Protein AF-A0A4Q6ALE9-F1 (afdb_monomer_lite)

Foldseek 3Di:
DDPPPPPDDPLRVVLCCLQPDPDDDDDDDDPPPCPLVSLVVSVVPHPDPDADEDCDPVVQVSSVHYYPVPD

Secondary structure (DSSP, 8-state):
---------HHHHHHHHHHH----------TTSSHHHHHHHHHHH--S----EESSHHHHHHHT-EETTT-

Radius of gyration: 15.01 Å; chains: 1; bounding box: 38×30×39 Å

Sequence (71 aa):
MSLNPPTLSLFEIAASFVLHTRQHIFLTGRAGTGKTTFLKYIREKTTKKTVILAPTGVAAINAGGVTIHSF

Structure (mmCIF, N/CA/C/O backbone):
data_AF-A0A4Q6ALE9-F1
#
_entry.id   AF-A0A4Q6ALE9-F1
#
loop_
_atom_site.group_PDB
_atom_site.id
_atom_site.type_symbol
_atom_site.label_atom_id
_atom_site.label_a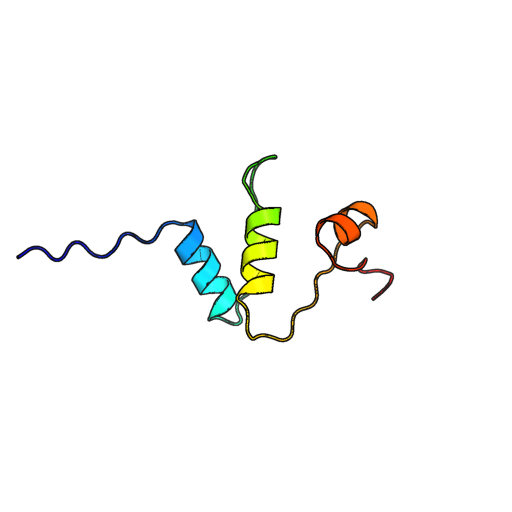lt_id
_atom_site.label_comp_id
_atom_site.label_asym_id
_atom_site.label_entity_id
_atom_site.label_seq_id
_atom_site.pdbx_PDB_ins_code
_atom_site.Cartn_x
_atom_site.Cartn_y
_atom_site.Cartn_z
_atom_site.occupancy
_atom_site.B_iso_or_equiv
_atom_site.auth_seq_id
_atom_site.auth_comp_id
_atom_site.auth_asym_id
_atom_site.auth_atom_id
_atom_site.pdbx_PDB_model_num
ATOM 1 N N . MET A 1 1 ? -28.176 20.039 -25.703 1.00 41.56 1 MET A N 1
ATOM 2 C CA . MET A 1 1 ? -26.787 20.188 -25.218 1.00 41.56 1 MET A CA 1
ATOM 3 C C . MET A 1 1 ? -26.393 18.881 -24.556 1.00 41.56 1 MET A C 1
ATOM 5 O O . MET A 1 1 ? -26.906 18.589 -23.486 1.00 41.56 1 MET A O 1
ATOM 9 N N . SER A 1 2 ? -25.606 18.045 -25.237 1.00 40.38 2 SER A N 1
ATOM 10 C CA . SER A 1 2 ? -25.190 16.744 -24.698 1.00 40.38 2 SER A CA 1
ATOM 11 C C . SER A 1 2 ? -24.216 16.973 -23.545 1.00 40.38 2 SER A C 1
ATOM 13 O O . SER A 1 2 ? -23.085 17.401 -23.771 1.00 40.38 2 SER A O 1
ATOM 15 N N . LEU A 1 3 ? -24.666 16.738 -22.313 1.00 52.56 3 LEU A N 1
ATOM 16 C CA . LEU A 1 3 ? -23.785 16.634 -21.157 1.00 52.56 3 LEU A CA 1
ATOM 17 C C . LEU A 1 3 ? -23.027 15.313 -21.303 1.00 52.56 3 LEU A C 1
ATOM 19 O O . LEU A 1 3 ? -23.560 14.257 -20.971 1.00 52.56 3 LEU A O 1
ATOM 23 N N . ASN A 1 4 ? -21.806 15.353 -21.838 1.00 55.44 4 ASN A N 1
ATOM 24 C CA . ASN A 1 4 ? -20.902 14.217 -21.693 1.00 55.44 4 ASN A CA 1
ATOM 25 C C . ASN A 1 4 ? -20.667 14.023 -20.188 1.00 55.44 4 ASN A C 1
ATOM 27 O O . ASN A 1 4 ? -20.180 14.958 -19.544 1.00 55.44 4 ASN A O 1
ATOM 31 N N . PRO A 1 5 ? -21.023 12.867 -19.597 1.00 62.31 5 PRO A N 1
ATOM 32 C CA . PRO A 1 5 ? -20.662 12.603 -18.215 1.00 62.31 5 PRO A CA 1
ATOM 33 C C . PRO A 1 5 ? -19.132 12.676 -18.106 1.00 62.31 5 PRO A C 1
ATOM 35 O O . PRO A 1 5 ? -18.446 12.209 -19.021 1.00 62.31 5 PRO A O 1
ATOM 38 N N . PRO A 1 6 ? -18.569 13.266 -17.037 1.00 62.66 6 PRO A N 1
ATOM 39 C CA . PRO A 1 6 ? -17.128 13.254 -16.845 1.00 62.66 6 PRO A CA 1
ATOM 40 C C . PRO A 1 6 ? -16.679 11.794 -16.789 1.00 62.66 6 PRO A C 1
ATOM 42 O O . PRO A 1 6 ? -17.046 11.051 -15.877 1.00 62.66 6 PRO A O 1
ATOM 45 N N . THR A 1 7 ? -15.926 11.355 -17.795 1.00 74.50 7 THR A N 1
ATOM 46 C CA . THR A 1 7 ? -15.337 10.018 -17.815 1.00 74.50 7 THR A CA 1
ATOM 47 C C . THR A 1 7 ? -14.187 10.011 -16.820 1.00 74.50 7 THR A C 1
ATOM 49 O O . THR A 1 7 ? -13.043 10.274 -17.188 1.00 74.50 7 THR A O 1
ATOM 52 N N . LEU A 1 8 ? -14.503 9.773 -15.546 1.00 76.38 8 LEU A N 1
ATOM 53 C CA . LEU A 1 8 ? -13.494 9.544 -14.520 1.00 76.38 8 LEU A CA 1
ATOM 54 C C . LEU A 1 8 ? -12.591 8.400 -14.978 1.00 76.38 8 LEU A C 1
ATOM 56 O O . LEU A 1 8 ? -13.058 7.348 -15.425 1.00 76.38 8 LEU A O 1
ATOM 60 N N . SER A 1 9 ? -11.288 8.608 -14.867 1.00 91.31 9 SER A N 1
ATOM 61 C CA . SER A 1 9 ? -10.307 7.566 -15.119 1.00 91.31 9 SER A CA 1
ATOM 62 C C . SER A 1 9 ? -10.512 6.397 -14.151 1.00 91.31 9 SER A C 1
ATOM 64 O O . SER A 1 9 ? -10.979 6.562 -13.021 1.00 91.31 9 SER A O 1
ATOM 66 N N . LEU A 1 10 ? -10.093 5.196 -14.555 1.00 90.62 10 LEU A N 1
ATOM 67 C CA . LEU A 1 10 ? -10.138 4.023 -13.675 1.00 90.62 10 LEU A CA 1
ATOM 68 C C . LEU A 1 10 ? -9.384 4.263 -12.355 1.00 90.62 10 LEU A C 1
ATOM 70 O O . LEU A 1 10 ? -9.783 3.754 -11.308 1.00 90.62 10 LEU A O 1
ATOM 74 N N . PHE A 1 11 ? -8.322 5.073 -12.402 1.00 92.75 11 PHE A N 1
ATOM 75 C CA . PHE A 1 11 ? -7.580 5.499 -11.221 1.00 92.75 11 PHE A CA 1
ATOM 76 C C . PHE A 1 11 ? -8.468 6.287 -10.252 1.00 92.75 11 PHE A C 1
ATOM 78 O O . PHE A 1 11 ? -8.518 5.956 -9.070 1.00 92.75 11 PHE A O 1
ATOM 85 N N . GLU A 1 12 ? -9.192 7.294 -10.742 1.00 94.50 12 GLU A N 1
ATOM 86 C CA . GLU A 1 12 ? -10.079 8.129 -9.923 1.00 94.50 12 GLU A CA 1
ATOM 87 C C . GLU A 1 12 ? -11.249 7.327 -9.356 1.00 94.50 12 GLU A C 1
ATOM 89 O O . GLU A 1 12 ? -11.604 7.503 -8.190 1.00 94.50 12 GLU A O 1
ATOM 94 N N . ILE A 1 13 ? -11.803 6.398 -10.139 1.00 94.31 13 ILE A N 1
ATOM 95 C CA . ILE A 1 13 ? -12.869 5.499 -9.683 1.00 94.31 13 ILE A CA 1
ATOM 96 C C . ILE A 1 13 ? -12.362 4.620 -8.534 1.00 94.31 13 ILE A C 1
ATOM 98 O O . ILE A 1 13 ? -12.975 4.588 -7.466 1.00 94.31 13 ILE A O 1
ATOM 102 N N . ALA A 1 14 ? -11.221 3.947 -8.714 1.00 95.25 14 ALA A N 1
ATOM 103 C CA . ALA A 1 14 ? -10.631 3.103 -7.677 1.00 95.25 14 ALA A CA 1
ATOM 104 C C . ALA A 1 14 ? -10.241 3.917 -6.433 1.00 95.25 14 ALA A C 1
ATOM 106 O O . ALA A 1 14 ? -10.487 3.486 -5.306 1.00 95.25 14 ALA A O 1
ATOM 107 N N . ALA A 1 15 ? -9.674 5.110 -6.620 1.00 96.38 15 ALA A N 1
ATOM 108 C CA . ALA A 1 15 ? -9.291 5.978 -5.519 1.00 96.38 15 ALA A CA 1
ATOM 109 C C . ALA A 1 15 ? -10.510 6.452 -4.725 1.00 96.38 15 ALA A C 1
ATOM 111 O O . ALA A 1 15 ? -10.530 6.332 -3.501 1.00 96.38 15 ALA A O 1
ATOM 112 N N . SER A 1 16 ? -11.558 6.913 -5.409 1.00 96.06 16 SER A N 1
ATOM 113 C CA . SER A 1 16 ? -12.812 7.309 -4.771 1.00 96.06 16 SER A CA 1
ATOM 114 C C . SER A 1 16 ? -13.450 6.143 -4.015 1.00 96.06 16 SER A C 1
ATOM 116 O O . SER A 1 16 ? -13.891 6.321 -2.879 1.00 96.06 16 SER A O 1
ATOM 118 N N . PHE A 1 17 ? -13.422 4.933 -4.583 1.00 96.50 17 PHE A N 1
ATOM 119 C CA . PHE A 1 17 ? -13.923 3.735 -3.913 1.00 96.50 17 PHE A CA 1
ATOM 120 C C . PHE A 1 17 ? -13.195 3.483 -2.586 1.00 96.50 17 PHE A C 1
ATOM 122 O O . PHE A 1 17 ? -13.835 3.297 -1.548 1.00 96.50 17 PHE A O 1
ATOM 129 N N . VAL A 1 18 ? -11.860 3.538 -2.589 1.00 97.00 18 VAL A N 1
ATOM 130 C CA . VAL A 1 18 ? -11.046 3.334 -1.381 1.00 97.00 18 VAL A CA 1
ATOM 131 C C . VAL A 1 18 ? -11.224 4.469 -0.374 1.00 97.00 18 VAL A C 1
ATOM 133 O O . VAL A 1 18 ? -11.267 4.209 0.828 1.00 97.00 18 VAL A O 1
ATOM 136 N N . LEU A 1 19 ? -11.344 5.719 -0.822 1.00 97.06 19 LEU A N 1
ATOM 137 C CA . LEU A 1 19 ? -11.458 6.887 0.056 1.00 97.06 19 LEU A CA 1
ATOM 138 C C . LEU A 1 19 ? -12.844 6.993 0.701 1.00 97.06 19 LEU A C 1
ATOM 140 O O . LEU A 1 19 ? -12.937 7.242 1.902 1.00 97.06 19 LEU A O 1
ATOM 144 N N . HIS A 1 20 ? -13.916 6.717 -0.040 1.00 97.00 20 HIS A N 1
ATOM 145 C CA . HIS A 1 20 ? -15.279 7.050 0.387 1.00 97.00 20 HIS A CA 1
ATOM 146 C C . HIS A 1 20 ? -16.127 5.849 0.823 1.00 97.00 20 HIS A C 1
ATOM 148 O O . HIS A 1 20 ? -17.198 6.042 1.392 1.00 97.00 20 HIS A O 1
ATOM 154 N N . THR A 1 21 ? -15.661 4.609 0.637 1.00 96.75 21 THR A N 1
ATOM 155 C CA . THR A 1 21 ? -16.391 3.405 1.081 1.00 96.75 21 THR A CA 1
ATOM 156 C C . THR A 1 21 ? -15.663 2.663 2.206 1.00 96.75 21 THR A C 1
ATOM 158 O O . THR A 1 21 ? -14.507 2.946 2.512 1.00 96.75 21 THR A O 1
ATOM 161 N N . ARG A 1 22 ? -16.324 1.698 2.853 1.00 95.88 22 ARG A N 1
ATOM 162 C CA . ARG A 1 22 ? -15.690 0.761 3.807 1.00 95.88 22 ARG A CA 1
ATOM 163 C C . ARG A 1 22 ? -15.515 -0.646 3.222 1.00 95.88 22 ARG A C 1
ATOM 165 O O . ARG A 1 22 ? -15.351 -1.599 3.971 1.00 95.88 22 ARG A O 1
ATOM 172 N N . GLN A 1 23 ? -15.595 -0.771 1.901 1.00 96.69 23 GLN A N 1
ATOM 173 C CA . GLN A 1 23 ? -15.548 -2.056 1.215 1.00 96.69 23 GLN A CA 1
ATOM 174 C C . GLN A 1 23 ? -14.105 -2.494 0.952 1.00 96.69 23 GLN A C 1
ATOM 176 O O . GLN A 1 23 ? -13.213 -1.666 0.753 1.00 96.69 23 GLN A O 1
ATOM 181 N N . HIS A 1 24 ? -13.880 -3.806 0.937 1.00 95.44 24 HIS A N 1
ATOM 182 C CA . HIS A 1 24 ? -12.575 -4.382 0.623 1.00 95.44 24 HIS A CA 1
ATOM 183 C C . HIS A 1 24 ? -12.336 -4.405 -0.887 1.00 95.44 24 HIS A C 1
ATOM 185 O O . HIS A 1 24 ? -13.251 -4.683 -1.662 1.00 95.44 24 HIS A O 1
ATOM 191 N N . ILE A 1 25 ? -11.091 -4.157 -1.300 1.00 94.12 25 ILE A N 1
ATOM 192 C CA . ILE A 1 25 ? -10.664 -4.312 -2.693 1.00 94.12 25 ILE A CA 1
ATOM 193 C C . ILE A 1 25 ? -9.372 -5.110 -2.779 1.00 94.12 25 ILE A C 1
ATOM 195 O O . ILE A 1 25 ? -8.510 -5.017 -1.905 1.00 94.12 25 ILE A O 1
ATOM 199 N N . PHE A 1 26 ? -9.215 -5.834 -3.883 1.00 95.44 26 PHE A N 1
ATOM 200 C CA . PHE A 1 26 ? -7.949 -6.432 -4.275 1.00 95.44 26 PHE A CA 1
ATOM 201 C C . PHE A 1 26 ? -7.422 -5.719 -5.523 1.00 95.44 26 PHE A C 1
ATOM 203 O O . PHE A 1 26 ? -7.967 -5.870 -6.614 1.00 95.44 26 PHE A O 1
ATOM 210 N N . LEU A 1 27 ? -6.374 -4.908 -5.354 1.00 93.50 27 LEU A N 1
ATOM 211 C CA . LEU A 1 27 ? -5.745 -4.171 -6.449 1.00 93.50 27 LEU A CA 1
ATOM 212 C C . LEU A 1 27 ? -4.537 -4.950 -6.980 1.00 93.50 27 LEU A C 1
ATOM 214 O O . LEU A 1 27 ? -3.518 -5.074 -6.302 1.00 93.50 27 LEU A O 1
ATOM 218 N N . THR A 1 28 ? -4.636 -5.429 -8.217 1.00 94.94 28 THR A N 1
ATOM 219 C CA . THR A 1 28 ? -3.561 -6.15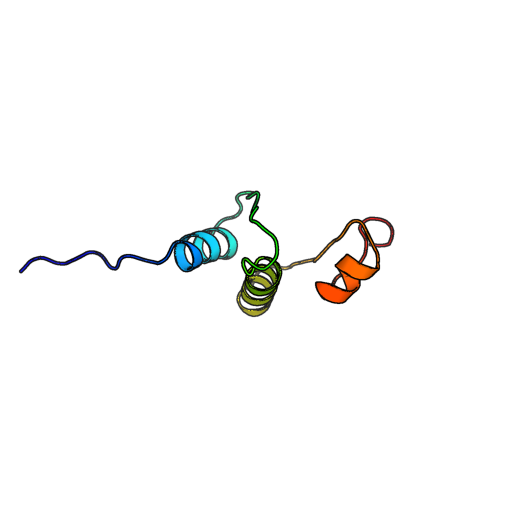5 -8.907 1.00 94.94 28 THR A CA 1
ATOM 220 C C . THR A 1 28 ? -3.083 -5.408 -10.154 1.00 94.94 28 THR A C 1
ATOM 222 O O . THR A 1 28 ? -3.682 -4.429 -10.590 1.00 94.94 28 THR A O 1
ATOM 225 N N . GLY A 1 29 ? -1.959 -5.842 -10.718 1.00 93.69 29 GLY A N 1
ATOM 226 C CA . GLY A 1 29 ? -1.370 -5.265 -11.923 1.00 93.69 29 GLY A CA 1
ATOM 227 C C . GLY A 1 29 ? 0.071 -5.721 -12.130 1.00 93.69 29 GLY A C 1
ATOM 228 O O . GLY A 1 29 ? 0.744 -6.136 -11.181 1.00 93.69 29 GLY A O 1
ATOM 229 N N . ARG A 1 30 ? 0.570 -5.615 -13.365 1.00 96.75 30 ARG A N 1
ATOM 230 C CA . ARG A 1 30 ? 1.947 -6.002 -13.732 1.00 96.75 30 ARG A CA 1
ATOM 231 C C . ARG A 1 30 ? 2.997 -5.152 -12.995 1.00 96.75 30 ARG A C 1
ATOM 233 O O . ARG A 1 30 ? 2.684 -4.150 -12.346 1.00 96.75 30 ARG A O 1
ATOM 240 N N . ALA A 1 31 ? 4.265 -5.556 -13.041 1.00 93.56 31 ALA A N 1
ATOM 241 C CA . ALA A 1 31 ? 5.353 -4.717 -1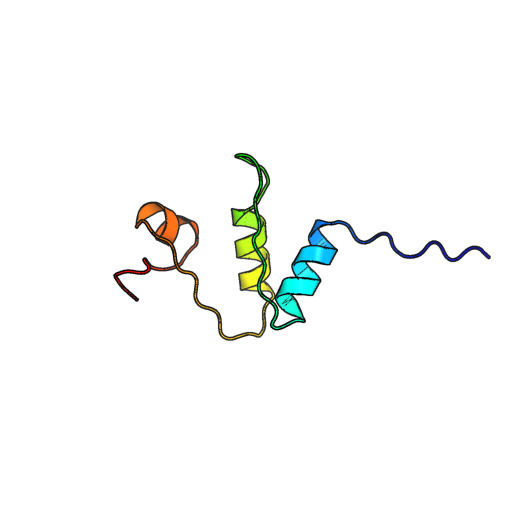2.535 1.00 93.56 31 ALA A CA 1
ATOM 242 C C . ALA A 1 31 ? 5.350 -3.349 -13.250 1.00 93.56 31 ALA A C 1
ATOM 244 O O . ALA A 1 31 ? 5.032 -3.273 -14.433 1.00 93.56 31 ALA A O 1
ATOM 245 N N . GLY A 1 32 ? 5.636 -2.268 -12.519 1.00 92.00 32 GLY A N 1
ATOM 246 C CA . GLY A 1 32 ? 5.666 -0.912 -13.084 1.00 92.00 32 GLY A CA 1
ATOM 247 C C . GLY A 1 32 ? 4.306 -0.225 -13.288 1.00 92.00 32 GLY A C 1
ATOM 248 O O . GLY A 1 32 ? 4.283 0.936 -13.668 1.00 92.00 32 GLY A O 1
ATOM 249 N N . THR A 1 33 ? 3.168 -0.857 -12.974 1.00 93.88 33 THR A N 1
ATOM 250 C CA . THR A 1 33 ? 1.828 -0.263 -13.204 1.00 93.88 33 THR A CA 1
ATOM 251 C C . THR A 1 33 ? 1.340 0.682 -12.093 1.00 93.88 33 THR A C 1
ATOM 253 O O . THR A 1 33 ? 0.140 0.833 -11.891 1.00 93.88 33 THR A O 1
ATOM 256 N N . GLY A 1 34 ? 2.243 1.267 -11.302 1.00 92.19 34 GLY A N 1
ATOM 257 C CA . GLY A 1 34 ? 1.880 2.310 -10.332 1.00 92.19 34 GLY A CA 1
ATOM 258 C C . GLY A 1 34 ? 1.158 1.858 -9.053 1.00 92.19 34 GLY A C 1
ATOM 259 O O . GLY A 1 34 ? 0.638 2.706 -8.339 1.00 92.19 34 GLY A O 1
ATOM 260 N N . LYS A 1 35 ? 1.149 0.564 -8.697 1.00 94.44 35 LYS A N 1
ATOM 261 C CA . LYS A 1 35 ? 0.495 0.066 -7.459 1.00 94.44 35 LYS A CA 1
ATOM 262 C C . LYS A 1 35 ? 0.980 0.778 -6.186 1.00 94.44 35 LYS A C 1
ATOM 264 O O . LYS A 1 35 ? 0.174 1.221 -5.375 1.00 94.44 35 LYS A O 1
ATOM 269 N N . THR A 1 36 ? 2.295 0.931 -6.029 1.00 91.25 36 THR A N 1
ATOM 270 C CA . THR A 1 36 ? 2.876 1.649 -4.882 1.00 91.25 36 THR A CA 1
ATOM 271 C C . THR A 1 36 ? 2.549 3.142 -4.928 1.00 91.25 36 THR A C 1
ATOM 273 O O . THR A 1 36 ? 2.320 3.749 -3.888 1.00 91.25 36 THR A O 1
ATOM 276 N N . THR A 1 37 ? 2.468 3.729 -6.125 1.00 93.94 37 THR A N 1
ATOM 277 C CA . THR A 1 37 ? 2.031 5.120 -6.318 1.00 93.94 37 THR A CA 1
ATOM 278 C C . THR A 1 37 ? 0.578 5.306 -5.887 1.00 93.94 37 THR A C 1
ATOM 280 O O . THR A 1 37 ? 0.279 6.241 -5.153 1.00 93.94 37 THR A O 1
ATOM 283 N N . PHE A 1 38 ? -0.311 4.380 -6.258 1.00 95.38 38 PHE A N 1
ATOM 284 C CA . PHE A 1 38 ? -1.704 4.375 -5.814 1.00 95.38 38 PHE A CA 1
ATOM 285 C C . PHE A 1 38 ? -1.803 4.265 -4.287 1.00 95.38 38 PHE A C 1
ATOM 287 O O . PHE A 1 38 ? -2.503 5.052 -3.660 1.00 95.38 38 PHE A O 1
ATOM 294 N N . LEU A 1 39 ? -1.048 3.350 -3.666 1.00 95.31 39 LEU A N 1
ATOM 295 C CA . LEU A 1 39 ? -1.019 3.208 -2.207 1.00 95.31 39 LEU A CA 1
ATOM 296 C C . LEU A 1 39 ? -0.585 4.506 -1.502 1.00 95.31 39 LEU A C 1
ATOM 298 O O . LEU A 1 39 ? -1.221 4.911 -0.529 1.00 95.31 39 LEU A O 1
ATOM 302 N N . LYS A 1 40 ? 0.464 5.177 -2.000 1.00 93.75 40 LYS A N 1
ATOM 303 C CA . LYS A 1 40 ? 0.926 6.472 -1.469 1.00 93.75 40 LYS A CA 1
ATOM 304 C C . LYS A 1 40 ? -0.138 7.560 -1.623 1.00 93.75 40 LYS A C 1
ATOM 306 O O . LYS A 1 40 ? -0.442 8.236 -0.647 1.00 93.75 40 LYS A O 1
ATOM 311 N N . TYR A 1 41 ? -0.773 7.645 -2.793 1.00 96.06 41 TYR A N 1
ATOM 312 C CA . TYR A 1 41 ? -1.878 8.574 -3.040 1.00 96.06 41 TYR A CA 1
ATOM 313 C C . TYR A 1 41 ? -3.029 8.379 -2.040 1.00 96.06 41 TYR A C 1
ATOM 315 O O . TYR A 1 41 ? -3.504 9.341 -1.441 1.00 96.06 41 TYR A O 1
ATOM 323 N N . ILE A 1 42 ? -3.453 7.131 -1.804 1.00 96.94 42 ILE A N 1
ATOM 324 C CA . ILE A 1 42 ? -4.495 6.829 -0.813 1.00 96.94 42 ILE A CA 1
ATOM 325 C C . ILE A 1 42 ? -4.063 7.265 0.585 1.00 96.94 42 ILE A C 1
ATOM 327 O O . ILE A 1 42 ? -4.848 7.903 1.282 1.00 96.94 42 ILE A O 1
ATOM 331 N N . ARG A 1 43 ? -2.827 6.952 0.992 1.00 95.38 43 ARG A N 1
ATOM 332 C CA . ARG A 1 43 ? -2.289 7.331 2.306 1.00 95.38 43 ARG A CA 1
ATOM 333 C C . ARG A 1 43 ? -2.302 8.847 2.517 1.00 95.38 43 ARG A C 1
ATOM 335 O O . ARG A 1 43 ? -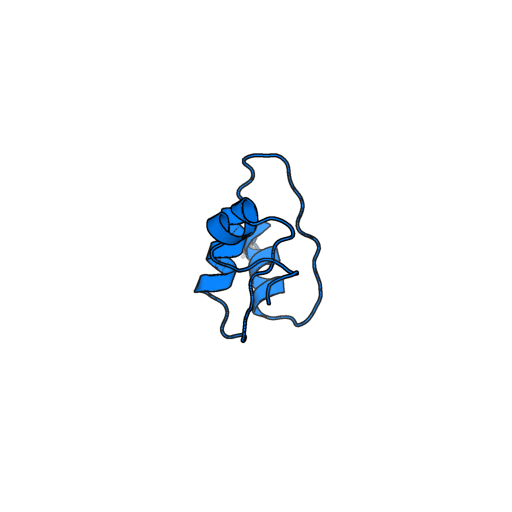2.617 9.290 3.613 1.00 95.38 43 ARG A O 1
ATOM 342 N N . GLU A 1 44 ? -1.966 9.623 1.492 1.00 95.88 44 GLU A N 1
ATOM 343 C CA . GLU A 1 44 ? -1.925 11.090 1.556 1.00 95.88 44 GLU A CA 1
ATOM 344 C C . GLU A 1 44 ? -3.316 11.735 1.583 1.00 95.88 44 GLU A C 1
ATOM 346 O O . GLU A 1 44 ? -3.482 12.819 2.139 1.00 95.88 44 GLU A O 1
ATOM 351 N N . LYS A 1 45 ? -4.317 11.099 0.964 1.00 97.50 45 LYS A N 1
ATOM 352 C CA . LYS A 1 45 ? -5.660 11.676 0.785 1.00 97.50 45 LYS A CA 1
ATOM 353 C C . LYS A 1 45 ? -6.706 11.152 1.762 1.00 97.50 45 LYS A C 1
ATOM 355 O O . LYS A 1 45 ? -7.747 11.781 1.933 1.00 97.50 45 LYS A O 1
ATOM 360 N N . THR A 1 46 ? -6.475 9.996 2.372 1.00 96.94 46 THR A N 1
ATOM 361 C CA . THR A 1 46 ? -7.447 9.381 3.276 1.00 96.94 46 THR A CA 1
ATOM 362 C C . THR A 1 46 ? -7.533 10.131 4.602 1.00 96.94 46 THR A C 1
ATOM 364 O O . THR A 1 46 ? -6.527 10.448 5.226 1.00 96.94 46 THR A O 1
ATOM 367 N N . THR A 1 47 ? -8.755 10.359 5.080 1.00 96.00 47 THR A N 1
ATOM 368 C CA . THR A 1 47 ? -9.026 10.839 6.447 1.00 96.00 47 THR A CA 1
ATOM 369 C C . THR A 1 47 ? -9.212 9.685 7.439 1.00 96.00 47 THR A C 1
ATOM 371 O O . THR A 1 47 ? -9.452 9.899 8.627 1.00 96.00 47 THR A O 1
ATOM 374 N N . LYS A 1 48 ? -9.116 8.435 6.966 1.00 95.50 48 LYS A N 1
ATOM 375 C CA . LYS A 1 48 ? -9.280 7.232 7.786 1.00 95.50 48 LYS A CA 1
ATOM 376 C C . LYS A 1 48 ? -8.013 6.952 8.583 1.00 95.50 48 LYS A C 1
ATOM 378 O O . LYS A 1 48 ? -6.902 7.085 8.069 1.00 95.50 48 LYS A O 1
ATOM 383 N N . LYS A 1 49 ? -8.185 6.434 9.802 1.00 94.94 49 LYS A N 1
ATOM 384 C CA . LYS A 1 49 ? -7.086 5.794 10.536 1.00 94.94 49 LYS A CA 1
ATOM 385 C C . LYS A 1 49 ? -6.583 4.614 9.707 1.00 94.94 49 LYS A C 1
ATOM 387 O O . LYS A 1 49 ? -7.344 3.689 9.434 1.00 94.94 49 LYS A O 1
ATOM 392 N N . THR A 1 50 ? -5.331 4.690 9.273 1.00 94.81 50 THR A N 1
ATOM 393 C CA . THR A 1 50 ? -4.767 3.775 8.279 1.00 94.81 50 THR A CA 1
ATOM 394 C C . THR A 1 50 ? -3.473 3.177 8.807 1.00 94.81 50 THR A C 1
ATOM 396 O O . THR A 1 50 ? -2.636 3.890 9.356 1.00 94.81 50 THR A O 1
ATOM 399 N N . VAL A 1 51 ? -3.303 1.873 8.600 1.00 96.06 51 VAL A N 1
ATOM 400 C CA . VAL A 1 51 ? -2.043 1.150 8.787 1.00 96.06 51 VAL A CA 1
ATOM 401 C C . VAL A 1 51 ? -1.637 0.536 7.450 1.00 96.06 51 VAL A C 1
ATOM 403 O O . VAL A 1 51 ? -2.490 0.090 6.683 1.00 96.06 51 VAL A O 1
ATOM 406 N N . ILE A 1 52 ? -0.337 0.535 7.157 1.00 96.00 52 ILE A N 1
ATOM 407 C CA . ILE A 1 52 ? 0.226 -0.138 5.985 1.00 96.00 52 ILE A CA 1
ATOM 408 C C . ILE A 1 52 ? 1.016 -1.339 6.482 1.00 96.00 52 ILE A C 1
ATOM 410 O O . ILE A 1 52 ? 1.988 -1.183 7.221 1.00 96.00 52 ILE A O 1
ATOM 414 N N . LEU A 1 53 ? 0.584 -2.525 6.063 1.00 97.12 53 LEU A N 1
ATOM 415 C CA . LEU A 1 53 ? 1.197 -3.795 6.423 1.00 97.12 53 LEU A CA 1
ATOM 416 C C . LEU A 1 53 ? 1.733 -4.487 5.173 1.00 97.12 53 LEU A C 1
ATOM 418 O O . LEU A 1 53 ? 1.128 -4.412 4.102 1.00 97.12 53 LEU A O 1
ATOM 422 N N . ALA A 1 54 ? 2.857 -5.182 5.318 1.00 97.12 54 ALA A N 1
ATOM 423 C CA . ALA A 1 54 ? 3.434 -6.004 4.262 1.00 97.12 54 ALA A CA 1
ATOM 424 C C . ALA A 1 54 ? 3.990 -7.328 4.820 1.00 97.12 54 ALA A C 1
ATOM 426 O O . ALA A 1 54 ? 4.334 -7.406 5.999 1.00 97.12 54 ALA A O 1
ATOM 427 N N . PRO A 1 55 ? 4.112 -8.384 3.997 1.00 97.50 55 PRO A N 1
ATOM 428 C CA . PRO A 1 55 ? 4.624 -9.678 4.455 1.00 97.50 55 PRO A CA 1
ATOM 429 C C . PRO A 1 55 ? 6.151 -9.716 4.638 1.00 97.50 55 PRO A C 1
ATOM 431 O O . PRO A 1 55 ? 6.650 -10.579 5.350 1.00 97.50 55 PRO A O 1
ATOM 434 N N . THR A 1 56 ? 6.911 -8.805 4.015 1.00 97.56 56 THR A N 1
ATOM 435 C CA . THR A 1 56 ? 8.384 -8.762 4.101 1.00 97.56 56 THR A CA 1
ATOM 436 C C . THR A 1 56 ? 8.893 -7.377 4.493 1.00 97.56 56 THR A C 1
ATOM 438 O O . THR A 1 56 ? 8.251 -6.364 4.206 1.00 97.56 56 THR A O 1
ATOM 441 N N . GLY A 1 57 ? 10.079 -7.322 5.114 1.00 97.31 57 GLY A N 1
ATOM 442 C CA . GLY A 1 57 ? 10.686 -6.072 5.590 1.00 97.31 57 GLY A CA 1
ATOM 443 C C . GLY A 1 57 ? 10.944 -5.054 4.476 1.00 97.31 57 GLY A C 1
ATOM 444 O O . GLY A 1 57 ? 10.577 -3.891 4.606 1.00 97.31 57 GLY A O 1
ATOM 445 N N . VAL A 1 58 ? 11.489 -5.493 3.337 1.00 96.50 58 VAL A N 1
ATOM 446 C CA . VAL A 1 58 ? 11.755 -4.603 2.191 1.00 96.50 58 VAL A CA 1
ATOM 447 C C . VAL A 1 58 ? 10.458 -4.001 1.636 1.00 96.50 58 VAL A C 1
ATOM 449 O O . VAL A 1 58 ? 10.411 -2.812 1.326 1.00 96.50 58 VAL A O 1
ATOM 452 N N . ALA A 1 59 ? 9.379 -4.787 1.547 1.00 93.88 59 ALA A N 1
ATOM 453 C CA . ALA A 1 59 ? 8.083 -4.282 1.093 1.00 93.88 59 ALA A CA 1
ATOM 454 C C . ALA A 1 59 ? 7.467 -3.294 2.096 1.00 93.88 59 ALA A C 1
ATOM 456 O O . ALA A 1 59 ? 6.929 -2.268 1.680 1.00 93.88 59 ALA A O 1
ATOM 457 N N . ALA A 1 60 ? 7.589 -3.572 3.397 1.00 95.69 60 ALA A N 1
ATOM 458 C CA . ALA A 1 60 ? 7.140 -2.673 4.455 1.00 95.69 60 ALA A CA 1
ATOM 459 C C . ALA A 1 60 ? 7.860 -1.319 4.378 1.00 95.6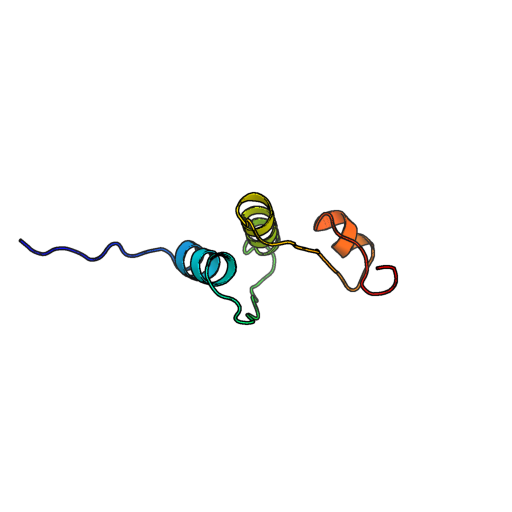9 60 ALA A C 1
ATOM 461 O O . ALA A 1 60 ? 7.199 -0.286 4.299 1.00 95.69 60 ALA A O 1
ATOM 462 N N . ILE A 1 61 ? 9.195 -1.324 4.285 1.00 94.25 61 ILE A N 1
ATOM 463 C CA . ILE A 1 61 ? 10.013 -0.108 4.146 1.00 94.25 61 ILE A CA 1
ATOM 464 C C . ILE A 1 61 ? 9.606 0.677 2.894 1.00 94.25 61 ILE A C 1
ATOM 466 O O . ILE A 1 61 ? 9.318 1.870 2.976 1.00 94.25 61 ILE A O 1
ATOM 470 N N . ASN A 1 62 ? 9.491 0.010 1.743 1.00 91.69 62 ASN A N 1
ATOM 471 C CA . ASN A 1 62 ? 9.143 0.666 0.479 1.00 91.69 62 ASN A CA 1
ATOM 472 C C . ASN A 1 62 ? 7.727 1.272 0.472 1.00 91.69 62 ASN A C 1
ATOM 474 O O . ASN A 1 62 ? 7.480 2.269 -0.214 1.00 91.69 62 ASN A O 1
ATOM 478 N N . ALA A 1 63 ? 6.794 0.678 1.218 1.00 92.31 63 ALA A N 1
ATOM 479 C CA . ALA A 1 63 ? 5.434 1.183 1.387 1.00 92.31 63 ALA A CA 1
ATOM 480 C C . ALA A 1 63 ? 5.300 2.194 2.549 1.00 92.31 63 ALA A C 1
ATOM 482 O O . ALA A 1 63 ? 4.242 2.804 2.721 1.00 92.31 63 ALA A O 1
ATOM 483 N N . GLY A 1 64 ? 6.363 2.393 3.338 1.00 92.75 64 GLY A N 1
ATOM 484 C CA . GLY A 1 64 ? 6.364 3.232 4.536 1.00 92.75 64 GLY A CA 1
ATOM 485 C C . GLY A 1 64 ? 5.488 2.674 5.664 1.00 92.75 64 GLY A C 1
ATOM 486 O O . GLY A 1 64 ? 4.826 3.451 6.353 1.00 92.75 64 GLY A O 1
ATOM 487 N N . GLY A 1 65 ? 5.423 1.350 5.785 1.00 95.06 65 GLY A N 1
ATOM 488 C CA . GLY A 1 65 ? 4.655 0.609 6.782 1.00 95.06 65 GLY A CA 1
ATOM 489 C C . GLY A 1 65 ? 5.531 -0.326 7.614 1.00 95.06 65 GLY A C 1
ATOM 490 O O . GLY A 1 65 ? 6.750 -0.171 7.668 1.00 95.06 65 GLY A O 1
ATOM 491 N N . VAL A 1 66 ? 4.905 -1.320 8.240 1.00 97.75 66 VAL A N 1
ATOM 492 C CA . VAL A 1 66 ? 5.584 -2.356 9.036 1.00 97.75 66 VAL A CA 1
ATOM 493 C C . VAL A 1 66 ? 5.216 -3.752 8.539 1.00 97.75 66 VAL A C 1
ATOM 495 O O . VAL A 1 66 ? 4.325 -3.919 7.701 1.00 97.75 66 VAL A O 1
ATOM 498 N N . THR A 1 67 ? 5.928 -4.770 9.015 1.00 98.19 67 THR A N 1
ATOM 499 C CA . THR A 1 67 ? 5.580 -6.145 8.654 1.00 98.19 67 THR A CA 1
ATOM 500 C C . THR A 1 6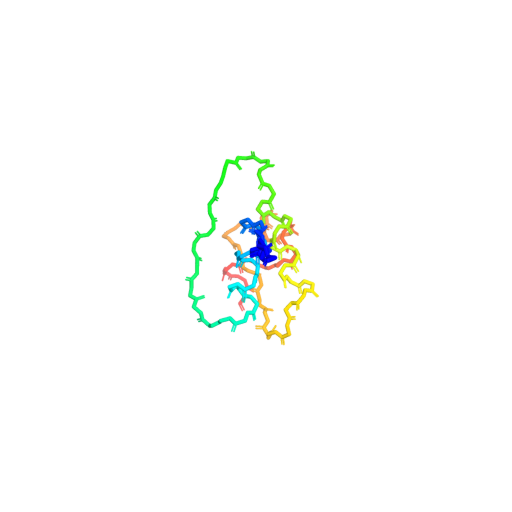7 ? 4.361 -6.626 9.434 1.00 98.19 67 THR A C 1
ATOM 502 O O . THR A 1 67 ? 4.155 -6.200 10.567 1.00 98.19 67 THR A O 1
ATOM 505 N N . ILE A 1 68 ? 3.583 -7.548 8.858 1.00 97.94 68 ILE A N 1
ATOM 506 C CA . ILE A 1 68 ? 2.445 -8.185 9.550 1.00 97.94 68 ILE A CA 1
ATOM 507 C C . ILE A 1 68 ? 2.896 -8.849 10.862 1.00 97.94 68 ILE A C 1
ATOM 509 O O . ILE A 1 68 ? 2.157 -8.836 11.834 1.00 97.94 68 ILE A O 1
ATOM 513 N N . HIS A 1 69 ? 4.111 -9.402 10.906 1.00 96.38 69 HIS A N 1
ATOM 514 C CA . HIS A 1 69 ? 4.639 -10.075 12.095 1.00 96.38 69 HIS A CA 1
ATOM 515 C C . HIS A 1 69 ? 5.145 -9.136 13.197 1.00 96.38 69 HIS A C 1
ATOM 517 O O . HIS A 1 69 ? 5.369 -9.601 14.310 1.00 96.38 69 HIS A O 1
ATOM 523 N N . SER A 1 70 ? 5.363 -7.852 12.904 1.00 95.00 70 SER A N 1
ATOM 524 C CA . SER A 1 70 ? 5.946 -6.888 13.848 1.00 95.00 70 SER A CA 1
ATOM 525 C C . SER A 1 70 ? 4.972 -5.801 14.309 1.00 95.00 70 SER A C 1
ATOM 527 O O . SER A 1 70 ? 5.391 -4.913 15.047 1.00 95.00 70 SER A O 1
ATOM 529 N N . PHE A 1 71 ? 3.743 -5.796 13.788 1.00 91.75 71 PHE A N 1
ATOM 530 C CA . PHE A 1 71 ? 2.683 -4.862 14.170 1.00 91.75 71 PHE A CA 1
ATOM 531 C C . PHE A 1 71 ? 1.874 -5.435 15.329 1.00 91.75 71 PHE A C 1
ATOM 533 O O . PHE A 1 71 ? 1.587 -4.661 16.267 1.00 91.75 71 PHE A O 1
#

pLDDT: mean 91.0, std 12.55, range [40.38, 98.19]